Protein AF-A0A357N7W0-F1 (afdb_monom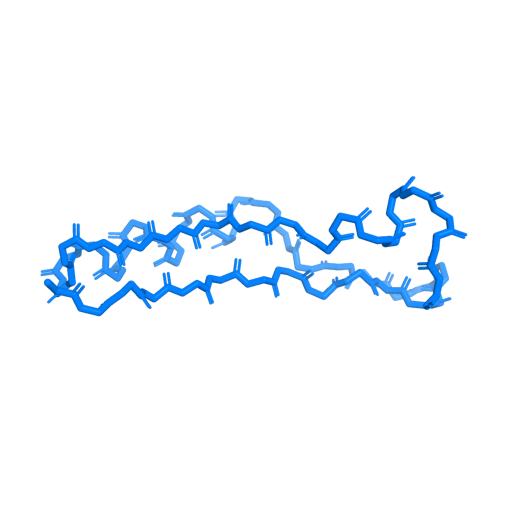er_lite)

Structure (mmCIF, N/CA/C/O backbone):
data_AF-A0A357N7W0-F1
#
_entry.id   AF-A0A357N7W0-F1
#
loop_
_atom_site.group_PDB
_atom_site.id
_atom_site.type_symbol
_atom_site.label_atom_id
_atom_site.label_alt_id
_atom_site.label_comp_id
_atom_site.label_asym_id
_atom_site.label_entity_id
_atom_site.label_seq_id
_atom_site.pdbx_PDB_ins_code
_atom_site.Cartn_x
_atom_site.Cartn_y
_atom_site.Cartn_z
_atom_site.occupancy
_atom_site.B_iso_or_equiv
_atom_site.auth_seq_id
_atom_site.auth_comp_id
_atom_site.auth_asym_id
_atom_site.auth_atom_id
_atom_site.pdbx_PDB_model_num
ATOM 1 N N . ALA A 1 1 ? -11.692 7.555 11.602 1.00 83.62 1 ALA A N 1
ATOM 2 C CA . ALA A 1 1 ? -10.364 6.907 11.639 1.00 83.62 1 ALA A CA 1
ATOM 3 C C . ALA A 1 1 ? -9.499 7.528 10.547 1.00 83.62 1 ALA A C 1
ATOM 5 O O . ALA A 1 1 ? -10.057 7.918 9.529 1.00 83.62 1 ALA A O 1
ATOM 6 N N . ILE A 1 2 ? -8.191 7.677 10.766 1.00 93.50 2 ILE A N 1
ATOM 7 C CA . ILE A 1 2 ? -7.262 8.176 9.738 1.00 93.50 2 ILE A CA 1
ATOM 8 C C . ILE A 1 2 ? -6.837 6.975 8.874 1.00 93.50 2 ILE A C 1
ATOM 10 O O . ILE A 1 2 ? -6.420 5.973 9.458 1.00 93.50 2 ILE A O 1
ATOM 14 N N . PRO A 1 3 ? -6.955 7.027 7.534 1.00 96.69 3 PRO A N 1
ATOM 15 C CA . PRO A 1 3 ? -6.572 5.910 6.676 1.00 96.69 3 PRO A CA 1
ATOM 16 C C . PRO A 1 3 ? -5.051 5.752 6.603 1.00 96.69 3 PRO A C 1
ATOM 18 O O . PRO A 1 3 ? -4.321 6.737 6.478 1.00 96.69 3 PRO A O 1
ATOM 21 N N . LEU A 1 4 ? -4.578 4.506 6.599 1.00 97.94 4 LEU A N 1
ATOM 22 C CA . LEU A 1 4 ? -3.209 4.174 6.212 1.00 97.94 4 LEU A CA 1
ATOM 23 C C . LEU A 1 4 ? -3.185 3.767 4.735 1.00 97.94 4 LEU A C 1
ATOM 25 O O . LEU A 1 4 ? -3.841 2.805 4.331 1.00 97.94 4 LEU A O 1
ATOM 29 N N . ILE A 1 5 ? -2.404 4.486 3.930 1.00 97.75 5 ILE A N 1
ATOM 30 C CA . ILE A 1 5 ? -2.278 4.235 2.493 1.00 97.75 5 ILE A CA 1
ATOM 31 C C . ILE A 1 5 ? -0.921 3.598 2.199 1.00 97.75 5 ILE A C 1
ATOM 33 O O . ILE A 1 5 ? 0.126 4.185 2.463 1.00 97.75 5 ILE A O 1
ATOM 37 N N . LEU A 1 6 ? -0.946 2.400 1.621 1.00 97.25 6 LEU A N 1
ATOM 38 C CA . LEU A 1 6 ? 0.216 1.736 1.047 1.00 97.25 6 LEU A CA 1
ATOM 39 C C . LEU A 1 6 ? 0.292 2.094 -0.437 1.00 97.25 6 LEU A C 1
ATOM 41 O O . LEU A 1 6 ? -0.572 1.692 -1.220 1.00 97.25 6 LEU A O 1
ATOM 45 N N . GLN A 1 7 ? 1.326 2.841 -0.821 1.00 95.94 7 GLN A N 1
ATOM 46 C CA . GLN A 1 7 ? 1.588 3.193 -2.214 1.00 95.94 7 GLN A CA 1
ATOM 47 C C . GLN A 1 7 ? 2.824 2.442 -2.726 1.00 95.94 7 GLN A C 1
ATOM 49 O O . GLN A 1 7 ? 3.942 2.793 -2.341 1.00 95.94 7 GLN A O 1
ATOM 54 N N . PRO A 1 8 ? 2.668 1.405 -3.574 1.00 94.50 8 PRO A N 1
ATOM 55 C CA . PRO A 1 8 ? 3.806 0.694 -4.1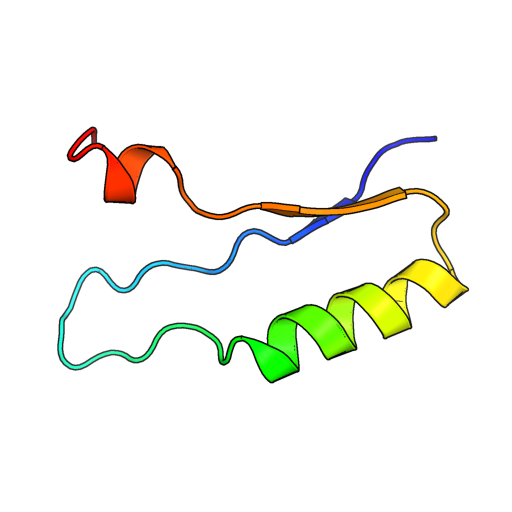30 1.00 94.50 8 PRO A CA 1
ATOM 56 C C . PRO A 1 8 ? 4.621 1.631 -5.021 1.00 94.50 8 PRO A C 1
ATOM 58 O O . PRO A 1 8 ? 4.082 2.320 -5.893 1.00 94.50 8 PRO A O 1
ATOM 61 N N . VAL A 1 9 ? 5.935 1.650 -4.803 1.00 91.75 9 VAL A N 1
ATOM 62 C CA . VAL A 1 9 ? 6.855 2.424 -5.638 1.00 91.75 9 VAL A CA 1
ATOM 63 C C . VAL A 1 9 ? 6.858 1.842 -7.046 1.00 91.75 9 VAL A C 1
ATOM 65 O O . VAL A 1 9 ? 7.105 0.652 -7.231 1.00 91.75 9 VAL A O 1
ATOM 68 N N . THR A 1 10 ? 6.581 2.688 -8.038 1.00 88.88 10 THR A N 1
ATOM 69 C CA . THR A 1 10 ? 6.769 2.331 -9.448 1.00 88.88 10 THR A CA 1
ATOM 70 C C . THR A 1 10 ? 8.232 2.589 -9.810 1.00 88.88 10 THR A C 1
ATOM 72 O O . THR A 1 10 ? 8.675 3.732 -9.663 1.00 88.88 10 THR A O 1
ATOM 75 N N . PRO A 1 11 ? 8.996 1.573 -10.248 1.00 88.06 11 PRO A N 1
ATOM 76 C CA . PRO A 1 11 ? 10.392 1.761 -10.622 1.00 88.06 11 PRO A CA 1
ATOM 77 C C . PRO A 1 11 ? 10.531 2.770 -11.762 1.00 88.06 11 PRO A C 1
ATOM 79 O O . PRO A 1 11 ? 9.804 2.697 -12.752 1.00 88.06 11 PRO A O 1
ATOM 82 N N . SER A 1 12 ? 11.478 3.699 -11.644 1.00 84.94 12 SER A N 1
ATOM 83 C CA . SER A 1 12 ? 11.860 4.595 -12.744 1.00 84.94 12 SER A CA 1
ATOM 84 C C . SER A 1 12 ? 12.807 3.911 -13.735 1.00 84.94 12 SER A C 1
ATOM 86 O O . SER A 1 12 ? 12.867 4.296 -14.901 1.00 84.94 12 SER A O 1
ATOM 88 N N . ASN A 1 13 ? 13.527 2.881 -13.281 1.00 85.19 13 ASN A N 1
ATOM 89 C CA . ASN A 1 13 ? 14.434 2.074 -14.082 1.00 85.19 13 ASN A CA 1
ATOM 90 C C . ASN A 1 13 ? 13.808 0.698 -14.385 1.00 85.19 13 ASN A C 1
ATOM 92 O O . ASN A 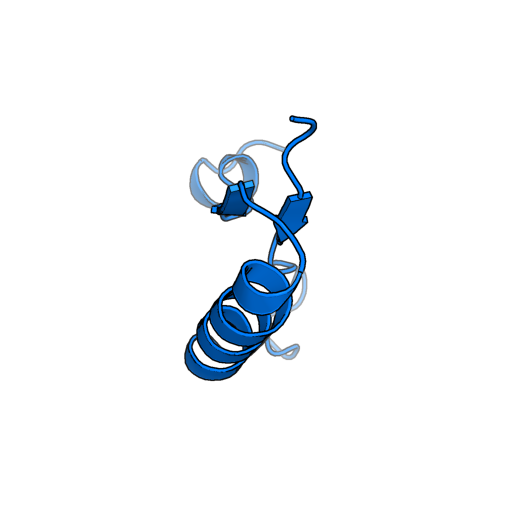1 13 ? 13.467 -0.019 -13.446 1.00 85.19 13 ASN A O 1
ATOM 96 N N . PRO A 1 14 ? 13.728 0.256 -15.655 1.00 77.56 14 PRO A N 1
ATOM 97 C CA . PRO A 1 14 ? 13.200 -1.066 -16.018 1.00 77.56 14 PRO A CA 1
ATOM 98 C C . PRO A 1 14 ? 13.959 -2.256 -15.406 1.00 77.56 14 PRO A C 1
ATOM 100 O O . PRO A 1 14 ? 13.444 -3.372 -15.383 1.00 77.56 14 PRO A O 1
ATOM 103 N N . ARG A 1 15 ? 15.203 -2.045 -14.952 1.00 84.12 15 ARG A N 1
ATOM 104 C CA . ARG A 1 15 ? 16.016 -3.070 -14.275 1.00 84.12 15 ARG A CA 1
ATOM 105 C C . ARG A 1 15 ? 15.648 -3.240 -12.801 1.00 84.12 15 ARG A C 1
ATOM 107 O O . ARG A 1 15 ? 16.003 -4.254 -12.203 1.00 84.12 15 ARG A O 1
ATOM 114 N N . GLU A 1 16 ? 14.961 -2.263 -12.219 1.00 87.69 16 GLU A N 1
ATOM 115 C CA . GLU A 1 16 ? 14.478 -2.315 -10.846 1.00 87.69 16 GLU A CA 1
ATOM 116 C C . GLU A 1 16 ? 13.101 -2.975 -10.801 1.00 87.69 16 GLU A C 1
ATOM 118 O O . GLU A 1 16 ? 12.238 -2.748 -11.650 1.00 87.69 16 GLU A O 1
ATOM 123 N N . LYS A 1 17 ? 12.889 -3.818 -9.790 1.00 88.19 17 LYS A N 1
ATOM 124 C CA . LYS A 1 17 ? 11.597 -4.460 -9.568 1.00 88.19 17 LYS A CA 1
ATOM 125 C C . LYS A 1 17 ? 10.799 -3.641 -8.569 1.00 88.19 17 LYS A C 1
ATOM 127 O O . LYS A 1 17 ? 11.303 -3.293 -7.504 1.00 88.19 17 LYS 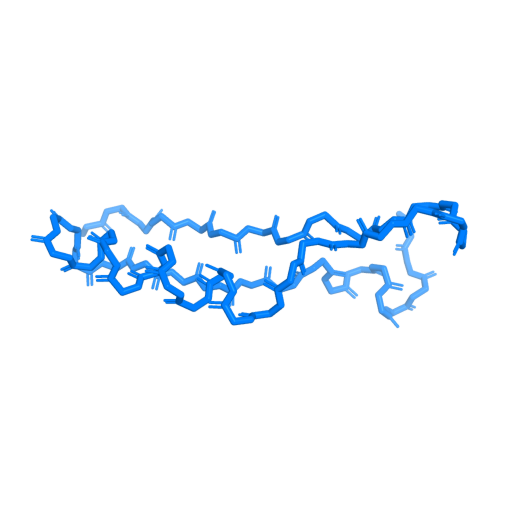A O 1
ATOM 132 N N . GLY A 1 18 ? 9.544 -3.374 -8.915 1.00 90.31 18 GLY A N 1
ATOM 133 C CA . GLY A 1 18 ? 8.581 -2.852 -7.958 1.00 90.31 18 GLY A CA 1
ATOM 134 C C . GLY A 1 18 ? 8.303 -3.880 -6.857 1.00 90.31 18 GLY A C 1
ATOM 135 O O . GLY A 1 18 ? 8.671 -5.054 -6.991 1.00 90.31 18 GLY A O 1
ATOM 136 N N . PRO A 1 19 ? 7.649 -3.463 -5.765 1.00 93.81 19 PRO A N 1
ATOM 137 C CA . PRO A 1 19 ? 7.222 -4.393 -4.736 1.00 93.81 19 PRO A CA 1
ATOM 138 C C . PRO A 1 19 ? 6.278 -5.453 -5.310 1.00 93.81 19 PRO A C 1
ATOM 140 O O . PRO A 1 19 ? 5.396 -5.157 -6.117 1.00 93.81 19 PRO A O 1
ATOM 143 N N . ASP A 1 20 ? 6.462 -6.693 -4.861 1.00 94.62 20 ASP A N 1
ATOM 144 C CA . ASP A 1 20 ? 5.631 -7.821 -5.267 1.00 94.62 20 ASP A CA 1
ATOM 145 C C . ASP A 1 20 ? 4.148 -7.591 -4.883 1.00 94.62 20 ASP A C 1
ATOM 147 O O . ASP A 1 20 ? 3.861 -7.233 -3.732 1.00 94.62 20 ASP A O 1
ATOM 151 N N . PRO A 1 21 ? 3.183 -7.804 -5.801 1.00 93.62 21 PRO A N 1
ATOM 152 C CA . PRO A 1 21 ? 1.767 -7.591 -5.508 1.00 93.62 21 PRO A CA 1
ATOM 153 C C . PRO A 1 21 ? 1.236 -8.451 -4.356 1.00 93.62 21 PRO A C 1
ATOM 155 O O . PRO A 1 21 ? 0.448 -7.967 -3.541 1.00 93.62 21 PRO A O 1
ATOM 158 N N . ALA A 1 22 ? 1.673 -9.710 -4.238 1.00 96.88 22 ALA A N 1
ATOM 159 C CA . ALA A 1 22 ? 1.227 -10.572 -3.146 1.00 96.88 22 ALA A CA 1
ATOM 160 C C . ALA A 1 22 ? 1.795 -10.095 -1.802 1.00 96.88 22 ALA A C 1
ATOM 162 O O . ALA A 1 22 ? 1.105 -10.148 -0.781 1.00 96.88 22 ALA A O 1
ATOM 163 N N . TRP A 1 23 ? 3.020 -9.568 -1.795 1.00 96.69 23 TRP A N 1
ATOM 164 C CA . TRP A 1 23 ? 3.595 -8.920 -0.620 1.00 96.69 23 TRP A CA 1
ATOM 165 C C . TRP A 1 23 ? 2.792 -7.686 -0.178 1.00 96.69 23 TRP A C 1
ATOM 167 O O . TRP A 1 23 ? 2.503 -7.555 1.013 1.00 96.69 23 TRP A O 1
ATOM 177 N N . MET A 1 24 ? 2.338 -6.840 -1.111 1.00 97.31 24 MET A N 1
ATOM 178 C CA . MET A 1 24 ? 1.469 -5.690 -0.798 1.00 97.31 24 MET A CA 1
ATOM 179 C C . MET A 1 24 ? 0.157 -6.105 -0.125 1.00 97.31 24 MET A C 1
ATOM 181 O O . MET A 1 24 ? -0.227 -5.525 0.894 1.00 97.31 24 MET A O 1
ATOM 185 N N . LEU A 1 25 ? -0.499 -7.146 -0.639 1.00 97.00 25 LEU A N 1
ATOM 186 C CA . LEU A 1 25 ? -1.741 -7.660 -0.053 1.00 97.00 25 LEU A CA 1
ATOM 187 C C . LEU A 1 25 ? -1.518 -8.282 1.333 1.00 97.00 25 LEU A C 1
ATOM 189 O O . LEU A 1 25 ? -2.338 -8.098 2.233 1.00 97.00 25 LEU A O 1
ATOM 193 N N . ARG A 1 26 ? -0.387 -8.968 1.549 1.00 98.38 26 ARG A N 1
ATOM 194 C CA . ARG A 1 26 ? -0.022 -9.503 2.875 1.00 98.38 26 ARG A CA 1
ATOM 195 C C . ARG A 1 26 ? 0.183 -8.392 3.901 1.00 98.38 26 ARG A C 1
ATOM 197 O O . ARG A 1 26 ? -0.303 -8.518 5.024 1.00 98.38 26 ARG A O 1
ATOM 204 N N . LEU A 1 27 ? 0.860 -7.307 3.523 1.00 98.19 27 LEU A N 1
ATOM 205 C CA . LEU A 1 27 ? 1.028 -6.146 4.400 1.00 98.19 27 LEU A CA 1
ATOM 206 C C . LEU A 1 27 ? -0.317 -5.514 4.749 1.00 98.19 27 LEU A C 1
ATOM 208 O O . LEU A 1 27 ? -0.578 -5.258 5.923 1.00 98.19 27 LEU A O 1
ATOM 212 N N . GLN A 1 28 ? -1.185 -5.313 3.755 1.00 98.31 28 GLN A N 1
ATOM 213 C CA . GLN A 1 28 ? -2.529 -4.791 3.989 1.00 98.31 28 GLN A CA 1
ATOM 214 C C . GLN A 1 28 ? -3.293 -5.659 4.998 1.00 98.31 28 GLN A C 1
ATOM 216 O O . GLN A 1 28 ? -3.798 -5.139 5.992 1.00 98.31 28 GLN A O 1
ATOM 221 N N . ALA A 1 29 ? -3.324 -6.977 4.785 1.00 98.38 29 ALA A N 1
ATOM 222 C CA . ALA A 1 29 ? -3.995 -7.916 5.681 1.00 98.38 29 ALA A 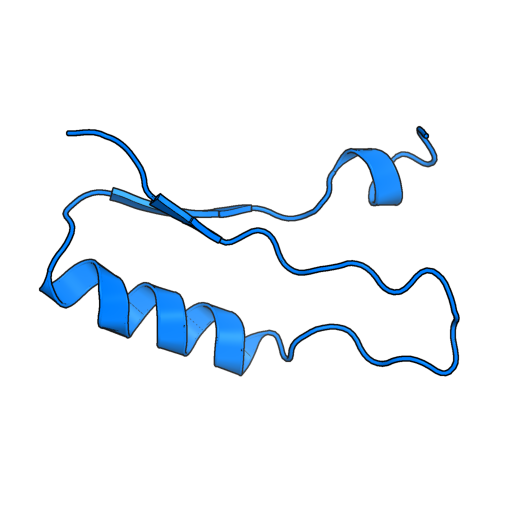CA 1
ATOM 223 C C . ALA A 1 29 ? -3.416 -7.882 7.105 1.00 98.38 29 ALA A C 1
ATOM 225 O O . ALA A 1 29 ? -4.163 -7.922 8.081 1.00 98.38 29 ALA A O 1
ATOM 226 N N . GLN A 1 30 ? -2.092 -7.767 7.243 1.00 98.56 30 GLN A N 1
ATOM 227 C CA . GLN A 1 30 ? -1.443 -7.655 8.548 1.00 98.56 30 GLN A CA 1
ATOM 228 C C . GLN A 1 30 ? -1.831 -6.359 9.271 1.00 98.56 30 GLN A C 1
ATOM 230 O O . GLN A 1 30 ? -2.104 -6.387 10.469 1.00 98.56 30 GLN A O 1
ATOM 235 N N . LEU A 1 31 ? -1.867 -5.235 8.560 1.00 98.25 31 LEU A N 1
ATOM 236 C CA . LEU A 1 31 ? -2.169 -3.921 9.130 1.00 98.25 31 LEU A CA 1
ATOM 237 C C . LEU A 1 31 ? -3.647 -3.775 9.504 1.00 98.25 31 LEU A C 1
ATOM 239 O O . LEU A 1 31 ? -3.952 -3.156 10.522 1.00 98.25 31 LEU A O 1
ATOM 243 N N . LEU A 1 32 ? -4.552 -4.413 8.755 1.00 98.12 32 LEU A N 1
ATOM 244 C CA . LEU A 1 32 ? -5.983 -4.471 9.079 1.00 98.12 32 LEU A CA 1
ATOM 245 C C . LEU A 1 32 ? -6.281 -5.160 10.423 1.00 98.12 32 LEU A C 1
ATOM 247 O O . LEU A 1 32 ? -7.372 -5.009 10.964 1.00 98.12 32 LEU A O 1
ATOM 251 N N . ARG A 1 33 ? -5.316 -5.883 11.007 1.00 98.12 33 ARG A N 1
ATOM 252 C CA . ARG A 1 33 ? -5.438 -6.433 12.370 1.00 98.12 33 ARG A CA 1
ATOM 253 C C . ARG A 1 33 ? -5.356 -5.362 13.462 1.00 98.12 33 ARG A C 1
ATOM 255 O O . ARG A 1 33 ? -5.762 -5.629 14.588 1.00 98.12 33 ARG A O 1
ATOM 262 N N . TYR A 1 34 ? -4.802 -4.193 13.143 1.00 97.62 34 TYR A N 1
ATOM 263 C CA . TYR A 1 34 ? -4.548 -3.097 14.086 1.00 97.62 34 TYR A CA 1
ATOM 264 C C . TYR A 1 34 ? -5.266 -1.802 13.694 1.00 97.62 34 TYR A C 1
ATOM 266 O O . TYR A 1 34 ? -5.518 -0.953 14.546 1.00 97.62 34 TYR A O 1
ATOM 274 N N . LEU A 1 35 ? -5.577 -1.638 12.408 1.00 97.81 35 LEU A N 1
ATOM 275 C CA . LEU A 1 35 ? -6.164 -0.439 11.825 1.00 97.81 35 LEU A CA 1
ATOM 276 C C . LEU A 1 35 ? -7.465 -0.792 11.110 1.00 97.81 35 LEU A C 1
ATOM 278 O O . LEU A 1 35 ? -7.582 -1.849 10.499 1.00 97.81 35 LEU A O 1
ATOM 282 N N . THR A 1 36 ? -8.431 0.118 11.139 1.00 97.25 36 THR A N 1
ATOM 283 C CA . THR A 1 36 ? -9.754 -0.111 10.542 1.00 97.25 36 THR A CA 1
ATOM 284 C C . THR A 1 36 ? -9.859 0.316 9.078 1.00 97.25 36 THR A C 1
ATOM 286 O O . THR A 1 36 ? -10.820 -0.057 8.413 1.00 97.25 36 THR A O 1
ATOM 289 N N . ASP A 1 37 ? -8.888 1.077 8.562 1.00 98.12 37 ASP A N 1
ATOM 290 C CA . ASP A 1 37 ? -8.861 1.553 7.174 1.00 98.12 37 ASP A CA 1
ATOM 291 C C . ASP A 1 37 ? -7.426 1.505 6.623 1.00 98.12 37 ASP A C 1
ATOM 293 O O . ASP A 1 37 ? -6.599 2.377 6.909 1.00 98.12 37 ASP A O 1
ATOM 297 N N . VAL A 1 38 ? -7.126 0.448 5.862 1.00 98.25 38 VAL A N 1
ATOM 298 C CA . VAL A 1 38 ? -5.837 0.243 5.187 1.00 98.25 38 VAL A CA 1
ATOM 299 C C . VAL A 1 38 ? -6.081 -0.033 3.712 1.00 98.25 38 VAL A C 1
ATOM 301 O O . VAL A 1 38 ? -6.767 -0.995 3.351 1.00 98.25 38 VAL A O 1
ATOM 304 N N . ARG A 1 39 ? -5.484 0.778 2.839 1.00 97.62 39 ARG A N 1
ATOM 305 C CA . ARG A 1 39 ? -5.697 0.695 1.387 1.00 97.62 39 ARG A CA 1
ATOM 306 C C . ARG A 1 39 ? -4.373 0.529 0.663 1.00 97.62 39 ARG A C 1
ATOM 308 O O . ARG A 1 39 ? -3.394 1.172 1.025 1.00 97.62 39 ARG A O 1
ATOM 315 N N . VAL A 1 40 ? -4.363 -0.285 -0.387 1.00 96.75 40 VAL A N 1
ATOM 316 C CA . VAL A 1 40 ? -3.271 -0.324 -1.367 1.00 96.75 40 VAL A CA 1
ATOM 317 C C . VAL A 1 40 ? -3.711 0.506 -2.568 1.00 96.75 40 VAL A C 1
ATOM 319 O O . VAL A 1 40 ? -4.686 0.152 -3.228 1.00 96.75 40 VAL A O 1
ATOM 322 N N . ILE A 1 41 ? -3.035 1.624 -2.829 1.00 95.56 41 ILE A N 1
ATOM 323 C CA . ILE A 1 41 ? -3.364 2.539 -3.932 1.00 95.56 41 ILE A CA 1
ATOM 324 C C . ILE A 1 41 ? -2.123 2.680 -4.820 1.00 95.56 41 ILE A C 1
ATOM 326 O O . ILE A 1 41 ? -1.073 3.019 -4.297 1.00 95.56 41 ILE A O 1
ATOM 330 N N . PRO A 1 42 ? -2.183 2.431 -6.137 1.00 91.69 42 PRO A N 1
ATOM 331 C CA . PRO A 1 42 ? -1.031 2.603 -7.027 1.00 91.69 42 PRO A CA 1
ATOM 332 C C . PRO A 1 42 ? -0.621 4.078 -7.217 1.00 91.69 42 PRO A C 1
ATOM 334 O O . PRO A 1 42 ? -1.349 5.008 -6.87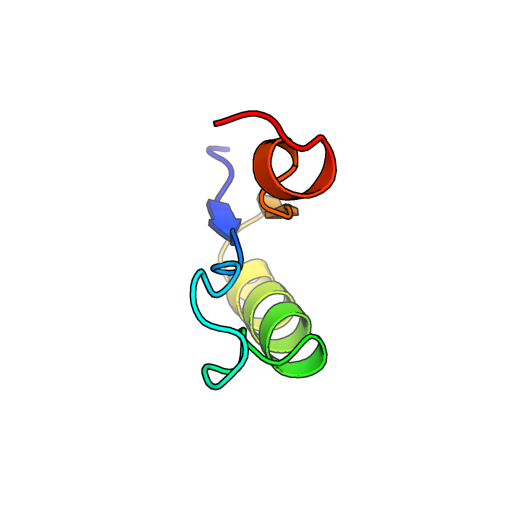5 1.00 91.69 42 PRO A O 1
ATOM 337 N N . GLN A 1 43 ? 0.550 4.326 -7.814 1.00 91.31 43 GLN A N 1
ATOM 338 C CA . GLN A 1 43 ? 0.940 5.666 -8.279 1.00 91.31 43 GLN A CA 1
ATOM 339 C C . GLN A 1 43 ? 0.224 6.014 -9.594 1.00 91.31 43 GLN A C 1
ATOM 341 O O . GLN A 1 43 ? 0.804 5.913 -10.670 1.00 91.31 43 GLN A O 1
ATOM 346 N N . THR A 1 44 ? -1.047 6.419 -9.522 1.00 90.31 44 THR A N 1
ATOM 347 C CA . THR A 1 44 ? -1.906 6.635 -10.705 1.00 90.31 44 THR A CA 1
ATOM 348 C C . THR A 1 44 ? -1.298 7.586 -11.744 1.00 90.31 44 THR A C 1
ATOM 350 O O . THR A 1 44 ? -1.381 7.308 -12.935 1.00 90.31 44 THR A O 1
ATOM 353 N N . HIS A 1 45 ? -0.608 8.649 -11.314 1.00 88.69 45 HIS A N 1
ATOM 354 C CA . HIS A 1 45 ? 0.058 9.594 -12.221 1.00 88.69 45 HIS A CA 1
ATOM 355 C C . HIS A 1 45 ? 1.094 8.908 -13.133 1.00 88.69 45 HIS A C 1
ATOM 357 O O . HIS A 1 45 ? 1.129 9.186 -14.330 1.00 88.69 45 HIS A O 1
ATOM 363 N N . LYS A 1 46 ? 1.846 7.918 -12.623 1.00 87.19 46 LYS A N 1
ATOM 364 C CA . LYS A 1 46 ? 2.798 7.128 -13.424 1.00 87.19 46 LYS A CA 1
ATOM 365 C C . LYS A 1 46 ? 2.107 6.338 -14.533 1.00 87.19 46 LYS A C 1
ATOM 367 O O . LYS A 1 46 ? 2.627 6.275 -15.641 1.00 87.19 46 LYS A O 1
ATOM 372 N N . PHE A 1 47 ? 0.929 5.776 -14.261 1.00 83.56 47 PHE A N 1
ATOM 373 C CA . PHE A 1 47 ? 0.138 5.051 -15.264 1.00 83.56 47 PHE A CA 1
ATOM 374 C C . PHE A 1 47 ? -0.490 5.977 -16.307 1.00 83.56 47 PHE A C 1
ATOM 376 O O . PHE A 1 47 ? -0.690 5.573 -17.446 1.00 83.56 47 PHE A O 1
ATOM 383 N N . MET A 1 48 ? -0.784 7.219 -15.927 1.00 89.00 48 MET A N 1
ATOM 384 C CA . MET A 1 48 ? -1.354 8.231 -16.817 1.00 89.00 48 MET A CA 1
ATOM 385 C C . MET A 1 48 ? -0.296 8.967 -17.653 1.00 89.00 48 MET A C 1
ATOM 387 O O . MET A 1 48 ? -0.652 9.836 -18.444 1.00 89.00 48 MET A O 1
ATOM 391 N N . GLY A 1 49 ? 0.994 8.659 -17.474 1.00 84.38 49 GLY A N 1
ATOM 392 C CA . GLY A 1 49 ? 2.080 9.402 -18.118 1.00 84.38 49 GLY A CA 1
ATOM 393 C C . GLY A 1 49 ? 2.203 10.846 -17.618 1.00 84.38 49 GLY A C 1
ATOM 394 O O . GLY A 1 49 ? 2.734 11.695 -18.328 1.00 84.38 49 GLY A O 1
ATOM 395 N N . GLN A 1 50 ? 1.696 11.132 -16.416 1.00 77.38 50 GLN A N 1
ATOM 396 C CA . GLN A 1 50 ? 1.782 12.437 -15.768 1.00 77.38 50 GLN A CA 1
ATOM 397 C C . GLN A 1 50 ? 2.915 12.422 -14.736 1.00 77.38 50 GLN A C 1
ATOM 399 O O . GLN A 1 50 ? 3.042 11.476 -13.952 1.00 77.38 50 GLN A O 1
ATOM 404 N N . LEU A 1 51 ? 3.759 13.455 -14.778 1.00 67.50 51 LEU A N 1
ATOM 405 C CA . LEU A 1 51 ? 4.861 13.691 -13.841 1.00 67.50 51 LEU A CA 1
ATOM 406 C C . LEU A 1 51 ? 4.458 14.709 -12.780 1.00 67.50 51 LEU A C 1
ATOM 408 O O . LEU A 1 51 ? 3.822 15.717 -13.158 1.00 67.50 51 LEU A O 1
#

Radius of gyration: 12.73 Å; chains: 1; bounding box: 26×24×32 Å

Foldseek 3Di:
DDAAEAEWDDDPDPVDDIDDPVVVVVVQVVVVVPDVHYYYDYPVCVVVVHD

Secondary structure (DSSP, 8-state):
-PPEEE-PPPPSSTTSPPPPHHHHHHHHHHHTTT-S-EEE---HHHHTT--

pLDDT: mean 92.36, std 6.7, range [67.5, 98.56]

Sequence (51 aa):
AIPLILQPVTPSNPREKGPDPAWMLRLQAQLLRYLTDVRVIPQTHKFMGQL